Protein AF-A0A2D3W7K2-F1 (afdb_monomer_lite)

Sequence (110 aa):
MNPYAIISGSMRLGDDMLHMDEDDFLVGTPQSKFFDVMFHANRTIVEDALLNCVERHVAMESILEELASKYDIDLEQEIMNFKYEKQDEMHHRKMDFFISTVGDVLTKNE

Radius of gyration: 22.97 Å; cha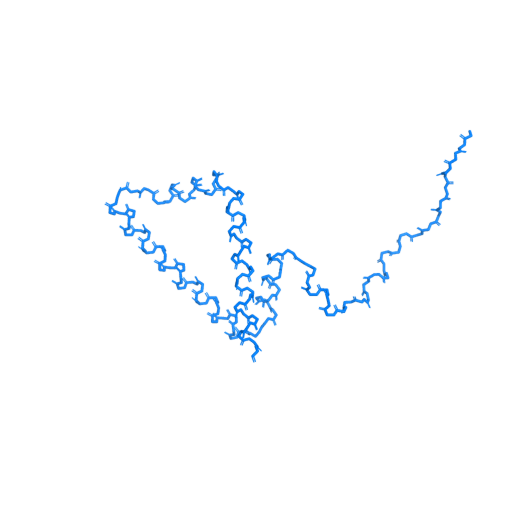ins: 1; bounding box: 68×48×36 Å

Secondary structure (DSSP, 8-state):
--S---------TTSSSS---TTGGG-S-HHHHHHHHHHHS-HHHHHHHHHHHHHHHHHHHHHHHHHHHHHT--HHHHHHHHHHHTHHHHHHHHHHHHHHHHHHHHHTT-

Foldseek 3Di:
DDDDDDDDDDPPPDDVPPDPDVVCLPPDQLVVNLVVCLVPPDVVLNVVLVVVVVVVVVVVVVVVVVVCVVVVHPVVVVVVCCCVVVVVVVVVVVSVVSNVSSVSSVVVVD

Structure (mmCIF, N/CA/C/O backbone):
data_AF-A0A2D3W7K2-F1
#
_entry.id   AF-A0A2D3W7K2-F1
#
loop_
_atom_site.group_PDB
_atom_site.id
_atom_site.type_symbol
_atom_site.label_atom_id
_atom_site.label_alt_id
_atom_site.label_comp_id
_atom_site.label_asym_id
_atom_site.label_entity_id
_atom_site.label_seq_id
_atom_site.pdbx_PDB_ins_code
_atom_site.Cartn_x
_atom_site.Cartn_y
_atom_site.Cartn_z
_atom_site.occupancy
_atom_site.B_iso_or_equiv
_atom_site.auth_seq_id
_atom_site.auth_comp_id
_atom_site.auth_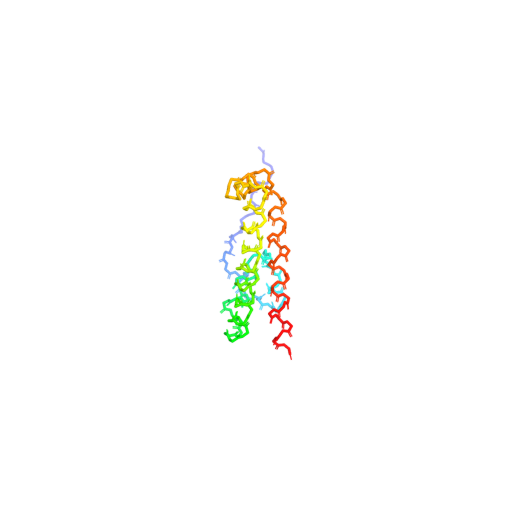asym_id
_atom_site.auth_atom_id
_atom_site.pdbx_PDB_model_num
ATOM 1 N N . MET A 1 1 ? 51.365 38.321 12.724 1.00 36.78 1 MET A N 1
ATOM 2 C CA . MET A 1 1 ? 52.046 37.087 12.283 1.00 36.78 1 MET A CA 1
ATOM 3 C C . MET A 1 1 ? 50.959 36.045 12.067 1.00 36.78 1 MET A C 1
ATOM 5 O O . MET A 1 1 ? 50.120 35.892 12.942 1.00 36.78 1 MET A O 1
ATOM 9 N N . ASN A 1 2 ? 50.918 35.462 10.874 1.00 39.62 2 ASN A N 1
ATOM 10 C CA . ASN A 1 2 ? 49.991 34.420 10.423 1.00 39.62 2 ASN A CA 1
ATOM 11 C C . ASN A 1 2 ? 50.732 33.073 10.476 1.00 39.62 2 ASN A C 1
ATOM 13 O O . ASN A 1 2 ? 51.958 33.076 10.340 1.00 39.62 2 ASN A O 1
ATOM 17 N N . PRO A 1 3 ? 50.028 31.943 10.554 1.00 37.75 3 PRO A N 1
ATOM 18 C CA . PRO A 1 3 ? 50.340 30.925 9.559 1.00 37.75 3 PRO A CA 1
ATOM 19 C C . PRO A 1 3 ? 49.067 30.326 8.944 1.00 37.75 3 PRO A C 1
ATOM 21 O O . PRO A 1 3 ? 48.188 29.866 9.662 1.00 37.75 3 PRO A O 1
ATOM 24 N N . TYR A 1 4 ? 49.035 30.285 7.608 1.00 44.34 4 TYR A N 1
ATOM 25 C CA . TYR A 1 4 ? 48.031 29.635 6.745 1.00 44.34 4 TYR A CA 1
ATOM 26 C C . TYR A 1 4 ? 46.868 30.484 6.214 1.00 44.34 4 TYR A C 1
ATOM 28 O O . TYR A 1 4 ? 45.762 30.002 5.993 1.00 44.34 4 TYR A O 1
ATOM 36 N N . ALA A 1 5 ? 47.180 31.720 5.818 1.00 45.12 5 ALA A N 1
ATOM 37 C CA . ALA A 1 5 ? 46.640 32.203 4.550 1.00 45.12 5 ALA A CA 1
ATOM 38 C C . ALA A 1 5 ? 47.429 31.552 3.398 1.00 45.12 5 ALA A C 1
ATOM 40 O O . ALA A 1 5 ? 48.649 31.422 3.492 1.00 45.12 5 ALA A O 1
ATOM 41 N N . ILE A 1 6 ? 46.713 31.278 2.305 1.00 44.38 6 ILE A N 1
ATOM 42 C CA . ILE A 1 6 ? 47.169 30.882 0.960 1.00 44.38 6 ILE A CA 1
ATOM 43 C C . ILE A 1 6 ? 47.343 29.372 0.728 1.00 44.38 6 ILE A C 1
ATOM 45 O O . ILE A 1 6 ? 48.442 28.839 0.802 1.00 44.38 6 ILE A O 1
ATOM 49 N N . ILE A 1 7 ? 46.261 28.735 0.264 1.00 45.00 7 ILE A N 1
ATOM 50 C CA . ILE A 1 7 ? 46.309 27.976 -0.993 1.00 45.00 7 ILE A CA 1
ATOM 51 C C . ILE A 1 7 ? 45.168 28.493 -1.874 1.00 45.00 7 ILE A C 1
ATOM 53 O O . ILE A 1 7 ? 43.993 28.196 -1.679 1.00 45.00 7 ILE A O 1
ATOM 57 N N . SER A 1 8 ? 45.549 29.345 -2.819 1.00 48.12 8 SER A N 1
ATOM 58 C CA . SER A 1 8 ? 44.803 29.632 -4.034 1.00 48.12 8 SER A CA 1
ATOM 59 C C . SER A 1 8 ? 44.615 28.343 -4.834 1.00 48.12 8 SER A C 1
ATOM 61 O O . SER A 1 8 ? 45.598 27.692 -5.185 1.00 48.12 8 SER A O 1
ATOM 63 N N . GLY A 1 9 ? 43.382 28.005 -5.180 1.00 36.12 9 GLY A N 1
ATOM 64 C CA . GLY A 1 9 ? 43.101 26.904 -6.090 1.00 36.12 9 GLY A CA 1
ATOM 65 C C . GLY A 1 9 ? 41.613 26.840 -6.355 1.00 36.12 9 GLY A C 1
ATOM 66 O O . GLY A 1 9 ? 40.851 26.402 -5.504 1.00 36.12 9 GLY A O 1
ATOM 67 N N . SER A 1 10 ? 41.205 27.368 -7.502 1.00 40.59 10 SER A N 1
ATOM 68 C CA . SER A 1 10 ? 39.837 27.409 -8.001 1.00 40.59 10 SER A CA 1
ATOM 69 C C . SER A 1 10 ? 39.091 26.100 -7.748 1.00 40.59 10 SER A C 1
ATOM 71 O O . SER A 1 10 ? 39.491 25.051 -8.246 1.00 40.59 10 SER A O 1
ATOM 73 N N . MET A 1 11 ? 37.979 26.183 -7.020 1.00 40.12 11 MET A N 1
ATOM 74 C CA . MET A 1 11 ? 36.973 25.128 -6.955 1.00 40.12 11 MET A CA 1
ATOM 75 C C . MET A 1 11 ? 36.406 24.963 -8.377 1.00 40.12 11 MET A C 1
ATOM 77 O O . MET A 1 11 ? 35.550 25.732 -8.815 1.00 40.12 11 MET A O 1
ATOM 81 N N . ARG A 1 12 ? 36.980 24.042 -9.159 1.00 42.94 12 ARG A N 1
ATOM 82 C CA . ARG A 1 12 ? 36.493 23.684 -10.493 1.00 42.94 12 ARG A CA 1
ATOM 83 C C . ARG A 1 12 ? 35.255 22.808 -10.323 1.00 42.94 12 ARG A C 1
ATOM 85 O O . ARG A 1 12 ? 35.357 21.597 -10.198 1.00 42.94 12 ARG A O 1
ATOM 92 N N . LEU A 1 13 ? 34.089 23.445 -10.344 1.00 46.72 13 LEU A N 1
ATOM 93 C CA . LEU A 1 13 ? 32.764 22.823 -10.471 1.00 46.72 13 LEU A CA 1
ATOM 94 C C . LEU A 1 13 ? 32.557 22.174 -11.860 1.00 46.72 13 LEU A C 1
ATOM 96 O O . LEU A 1 13 ? 31.548 22.428 -12.507 1.00 46.72 13 LEU A O 1
ATOM 100 N N . GLY A 1 14 ? 33.518 21.403 -12.378 1.00 38.19 14 GLY A N 1
ATOM 101 C CA . GLY A 1 14 ? 33.456 20.979 -13.782 1.00 38.19 14 GLY A CA 1
ATOM 102 C C . GLY A 1 14 ? 34.159 19.692 -14.197 1.00 38.19 14 GLY A C 1
ATOM 103 O O . GLY A 1 14 ? 33.920 19.284 -15.324 1.00 38.19 14 GLY A O 1
ATOM 104 N N . ASP A 1 15 ? 34.963 19.042 -13.347 1.00 40.12 15 ASP A N 1
ATOM 105 C CA . ASP A 1 15 ? 35.745 17.862 -13.774 1.00 40.12 15 ASP A CA 1
ATOM 106 C C . ASP A 1 15 ? 35.334 16.532 -13.096 1.00 40.12 15 ASP A C 1
ATOM 108 O O . ASP A 1 15 ? 35.817 15.486 -13.509 1.00 40.12 15 ASP A O 1
ATOM 112 N N . ASP A 1 16 ? 34.375 16.529 -12.157 1.00 40.62 16 ASP A N 1
ATOM 113 C CA . ASP A 1 16 ? 33.852 15.291 -11.529 1.00 40.62 16 ASP A CA 1
ATOM 114 C C . ASP A 1 16 ? 32.554 14.770 -12.195 1.00 40.62 16 ASP A C 1
ATOM 116 O O . ASP A 1 16 ? 31.862 13.915 -11.654 1.00 40.62 16 ASP A O 1
ATOM 120 N N . MET A 1 17 ? 32.199 15.278 -13.383 1.00 46.41 17 MET A N 1
ATOM 121 C CA . MET A 1 17 ? 30.987 14.893 -14.134 1.00 46.41 17 MET A CA 1
ATOM 122 C C . MET A 1 17 ? 31.296 13.954 -15.317 1.00 46.41 17 MET A C 1
ATOM 124 O O . MET A 1 17 ? 30.609 14.014 -16.333 1.00 46.41 17 MET A O 1
ATOM 128 N N . LEU A 1 18 ? 32.370 13.154 -15.261 1.00 43.47 18 LEU A N 1
ATOM 129 C CA . LEU A 1 18 ? 32.824 12.370 -16.427 1.00 43.47 18 LEU A CA 1
ATOM 130 C C . LEU A 1 18 ? 33.271 10.926 -16.150 1.00 43.47 18 LEU A C 1
ATOM 132 O O . LEU A 1 18 ? 33.888 10.325 -17.024 1.00 43.47 18 LEU A O 1
ATOM 136 N N . HIS A 1 19 ? 32.893 10.331 -15.017 1.00 41.75 19 HIS A N 1
ATOM 137 C CA . HIS A 1 19 ? 33.049 8.888 -14.791 1.00 41.75 19 HIS A CA 1
ATOM 138 C C . HIS A 1 19 ? 31.835 8.311 -14.049 1.00 41.75 19 HIS A C 1
ATOM 140 O O . HI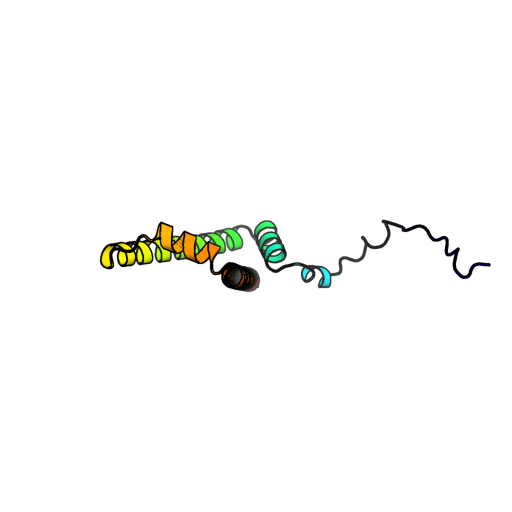S A 1 19 ? 31.952 7.844 -12.923 1.00 41.75 19 HIS A O 1
ATOM 146 N N . MET A 1 20 ? 30.656 8.360 -14.681 1.00 39.09 20 MET A N 1
ATOM 147 C CA . MET A 1 20 ? 29.550 7.469 -14.308 1.00 39.09 20 MET A CA 1
ATOM 148 C C . MET A 1 20 ? 29.862 6.077 -14.866 1.00 39.09 20 MET A C 1
ATOM 150 O O . MET A 1 20 ? 29.346 5.687 -15.914 1.00 39.09 20 MET A O 1
ATOM 154 N N . ASP A 1 21 ? 30.778 5.372 -14.206 1.00 39.03 21 ASP A N 1
ATOM 155 C CA . ASP A 1 21 ? 30.916 3.929 -14.382 1.00 39.03 21 ASP A CA 1
ATOM 156 C C . ASP A 1 21 ? 29.703 3.244 -13.730 1.00 39.03 21 ASP A C 1
ATOM 158 O O . ASP A 1 21 ? 29.062 3.803 -12.840 1.00 39.03 21 ASP A O 1
ATOM 162 N N . GLU A 1 22 ? 29.369 2.035 -14.179 1.00 45.47 22 GLU A N 1
ATOM 163 C CA . GLU A 1 22 ? 28.200 1.233 -13.768 1.00 45.47 22 GLU A CA 1
ATOM 164 C C . GLU A 1 22 ? 28.057 1.025 -12.237 1.00 45.47 22 GLU A C 1
ATOM 166 O O . GLU A 1 22 ? 26.997 0.617 -11.763 1.00 45.47 22 GLU A O 1
ATOM 171 N N . ASP A 1 23 ? 29.074 1.388 -11.450 1.00 42.25 23 ASP A N 1
ATOM 172 C CA . ASP A 1 23 ? 29.063 1.441 -9.984 1.00 42.25 23 ASP A CA 1
ATOM 173 C C . ASP A 1 23 ? 28.274 2.637 -9.395 1.00 42.25 23 ASP A C 1
ATOM 175 O O . ASP A 1 23 ? 27.843 2.587 -8.238 1.00 42.25 23 ASP A O 1
ATOM 179 N N . ASP A 1 24 ? 28.008 3.690 -10.176 1.00 45.25 24 ASP A N 1
ATOM 180 C CA . ASP A 1 24 ? 27.290 4.896 -9.724 1.00 45.25 24 ASP A CA 1
ATOM 181 C C . ASP A 1 24 ? 25.760 4.698 -9.681 1.00 45.25 24 ASP A C 1
ATOM 183 O O . ASP A 1 24 ? 25.043 5.406 -8.972 1.00 45.25 24 ASP A O 1
ATOM 187 N N . PHE A 1 25 ? 25.243 3.644 -10.332 1.00 45.19 25 PHE A N 1
ATOM 188 C CA . PHE A 1 25 ? 23.845 3.207 -10.181 1.00 45.19 25 PHE A CA 1
ATOM 189 C C . PHE A 1 25 ? 23.509 2.839 -8.721 1.00 45.19 25 PHE A C 1
ATOM 191 O O . PHE A 1 25 ? 22.347 2.839 -8.301 1.00 45.19 25 PHE A O 1
ATOM 198 N N . LEU A 1 26 ? 24.528 2.547 -7.901 1.00 49.69 26 LEU A N 1
ATOM 199 C CA . LEU A 1 26 ? 24.348 2.215 -6.495 1.00 49.69 26 LEU A CA 1
ATOM 200 C C . LEU A 1 26 ? 24.439 3.413 -5.533 1.00 49.69 26 LEU A C 1
ATOM 202 O O . LEU A 1 26 ? 24.135 3.226 -4.347 1.00 49.69 26 LEU A O 1
ATOM 206 N N . VAL A 1 27 ? 24.737 4.628 -6.002 1.00 53.03 27 VAL A N 1
ATOM 207 C CA . VAL A 1 27 ? 24.853 5.838 -5.168 1.00 53.03 27 VAL A CA 1
ATOM 208 C C . VAL A 1 27 ? 23.507 6.571 -5.101 1.00 53.03 27 VAL A C 1
ATOM 210 O O . VAL A 1 27 ? 23.235 7.522 -5.821 1.00 53.03 27 VAL A O 1
ATOM 213 N N . GLY A 1 28 ? 22.616 6.125 -4.213 1.00 65.19 28 GLY A N 1
ATOM 214 C CA . GLY A 1 28 ? 21.310 6.765 -4.017 1.00 65.19 28 GLY A CA 1
ATOM 215 C C . GLY A 1 28 ? 20.534 6.190 -2.836 1.00 65.19 28 GLY A C 1
ATOM 216 O O . GLY A 1 28 ? 20.756 5.044 -2.436 1.00 65.19 28 GLY A O 1
ATOM 217 N N . THR A 1 29 ? 19.615 6.974 -2.260 1.00 84.50 29 THR A N 1
ATOM 218 C CA . THR A 1 29 ? 18.693 6.458 -1.231 1.00 84.50 29 THR A CA 1
ATOM 219 C C . THR A 1 29 ? 17.786 5.379 -1.840 1.00 84.50 29 THR A C 1
ATOM 221 O O . THR A 1 29 ? 17.515 5.436 -3.043 1.00 84.50 29 THR A O 1
ATOM 224 N N . PRO A 1 30 ? 17.261 4.420 -1.050 1.00 87.31 30 PRO A N 1
ATOM 225 C CA . PRO A 1 30 ? 16.320 3.417 -1.559 1.00 87.31 30 PRO A CA 1
ATOM 226 C C . PRO A 1 30 ? 15.148 4.023 -2.333 1.00 87.31 30 PRO A C 1
ATOM 228 O O . PRO A 1 30 ? 14.725 3.489 -3.351 1.00 87.31 30 PRO A O 1
ATOM 231 N N . GLN A 1 31 ? 14.675 5.187 -1.885 1.00 89.25 31 GLN A N 1
ATOM 232 C CA . GLN A 1 31 ? 13.636 5.946 -2.567 1.00 89.25 31 GLN A CA 1
ATOM 233 C C . GLN A 1 31 ? 14.077 6.460 -3.944 1.00 89.25 31 GLN A C 1
ATOM 235 O O . GLN A 1 31 ? 13.298 6.363 -4.887 1.00 89.25 31 GLN A O 1
ATOM 240 N N . SER A 1 32 ? 15.292 7.010 -4.072 1.00 89.00 32 SER A N 1
ATOM 241 C CA . SER A 1 32 ? 15.809 7.467 -5.371 1.00 89.00 32 SER A CA 1
ATOM 242 C C . SER A 1 32 ? 15.876 6.302 -6.347 1.00 89.00 32 SER A C 1
ATOM 244 O O . SER A 1 32 ? 15.243 6.353 -7.393 1.00 89.00 32 SER A O 1
ATOM 246 N N . LYS A 1 33 ? 16.514 5.200 -5.932 1.00 86.75 33 LYS A N 1
ATOM 247 C CA . LYS A 1 33 ? 16.655 3.994 -6.758 1.00 86.75 33 LYS A CA 1
ATOM 248 C C . LYS A 1 33 ? 15.316 3.411 -7.174 1.00 86.75 33 LYS A C 1
ATOM 250 O O . LYS A 1 33 ? 15.169 2.970 -8.307 1.00 86.75 33 LYS A O 1
ATOM 255 N N . PHE A 1 34 ? 14.339 3.422 -6.268 1.00 91.00 34 PHE A N 1
ATOM 256 C CA . PHE A 1 34 ? 12.976 3.040 -6.597 1.00 91.00 34 PHE A CA 1
ATOM 257 C C . PHE A 1 34 ? 12.453 3.862 -7.770 1.00 91.00 34 PHE A C 1
ATOM 259 O O . PHE A 1 34 ? 12.108 3.286 -8.795 1.00 91.00 34 PHE A O 1
ATOM 266 N N . PHE A 1 35 ? 12.456 5.191 -7.672 1.00 90.69 35 PHE A N 1
ATOM 267 C CA . PHE A 1 35 ? 11.963 6.035 -8.760 1.00 90.69 35 PHE A CA 1
ATOM 268 C C . PHE A 1 35 ? 12.787 5.898 -10.042 1.00 90.69 35 PHE A C 1
ATOM 270 O O . PHE A 1 35 ? 12.202 5.846 -11.122 1.00 90.69 35 PHE A O 1
ATOM 277 N N . ASP A 1 36 ? 14.106 5.760 -9.935 1.00 90.06 36 ASP A N 1
ATOM 278 C CA . ASP A 1 36 ? 14.977 5.538 -11.087 1.00 90.06 36 ASP A CA 1
ATOM 279 C C . ASP A 1 36 ? 14.581 4.259 -11.834 1.00 90.06 36 ASP A C 1
ATOM 281 O O . ASP A 1 36 ? 14.403 4.286 -13.051 1.00 90.06 36 ASP A O 1
ATOM 285 N N . VAL A 1 37 ? 14.341 3.158 -11.120 1.00 88.44 37 VAL A N 1
ATOM 286 C CA . VAL A 1 37 ? 13.856 1.906 -11.715 1.00 88.44 37 VAL A CA 1
ATOM 287 C C . VAL A 1 37 ? 12.460 2.080 -12.311 1.00 88.44 37 VAL A C 1
ATOM 289 O O . VAL A 1 37 ? 12.233 1.669 -13.446 1.00 88.44 37 VAL A O 1
ATOM 292 N N . MET A 1 38 ? 11.538 2.741 -11.607 1.00 88.38 38 MET A N 1
ATOM 293 C CA . MET A 1 38 ? 10.176 2.959 -12.109 1.00 88.38 38 MET A CA 1
ATOM 294 C C . MET A 1 38 ? 10.135 3.780 -13.403 1.00 88.38 38 MET A C 1
ATOM 296 O O . MET A 1 38 ? 9.247 3.571 -14.228 1.00 88.38 38 MET A O 1
ATOM 300 N N . PHE A 1 39 ? 11.067 4.716 -13.589 1.00 89.62 39 PHE A N 1
ATOM 301 C CA . PHE A 1 39 ? 11.093 5.580 -14.768 1.00 89.62 39 PHE A CA 1
ATOM 302 C C . PHE A 1 39 ? 11.902 5.018 -15.936 1.00 89.62 39 PHE A C 1
ATOM 304 O O . PHE A 1 39 ? 11.603 5.362 -17.080 1.00 89.62 39 PHE A O 1
ATOM 311 N N . HIS A 1 40 ? 12.898 4.169 -15.674 1.00 88.44 40 HIS A N 1
ATOM 312 C CA . HIS A 1 40 ? 13.839 3.720 -16.704 1.00 88.44 40 HIS A CA 1
ATOM 313 C C . HIS A 1 40 ? 13.741 2.227 -17.050 1.00 88.44 40 HIS A C 1
ATOM 315 O O . HIS A 1 40 ? 14.245 1.826 -18.100 1.00 88.44 40 HIS A O 1
ATOM 321 N N . ALA A 1 41 ? 13.102 1.393 -16.222 1.00 87.81 41 ALA A N 1
ATOM 322 C CA . ALA A 1 41 ? 12.888 -0.017 -16.546 1.00 87.81 41 ALA A CA 1
ATOM 323 C C . ALA A 1 41 ? 11.851 -0.206 -17.669 1.00 87.81 41 ALA A C 1
ATOM 325 O O . ALA A 1 41 ? 11.158 0.722 -18.096 1.00 87.81 41 ALA A O 1
ATOM 326 N N . ASN A 1 42 ? 11.732 -1.441 -18.166 1.00 89.94 42 ASN A N 1
ATOM 327 C CA . ASN A 1 42 ? 10.744 -1.772 -19.186 1.00 89.94 42 ASN A CA 1
ATOM 328 C C . ASN A 1 42 ? 9.323 -1.454 -18.690 1.00 89.94 42 ASN A C 1
ATOM 330 O O . ASN A 1 42 ? 8.892 -1.941 -17.645 1.00 89.94 42 ASN A O 1
ATOM 334 N N . ARG A 1 43 ? 8.580 -0.682 -19.487 1.00 91.44 43 ARG A N 1
ATOM 335 C CA . ARG A 1 43 ? 7.232 -0.217 -19.152 1.00 91.44 43 ARG A CA 1
ATOM 336 C C . ARG A 1 43 ? 6.279 -1.343 -18.744 1.00 91.44 43 ARG A C 1
ATOM 338 O O . ARG A 1 43 ? 5.548 -1.160 -17.784 1.00 91.44 43 ARG A O 1
ATOM 345 N N . THR A 1 44 ? 6.284 -2.482 -19.434 1.00 91.38 44 THR A N 1
ATOM 346 C CA . THR A 1 44 ? 5.394 -3.608 -19.108 1.00 91.38 44 THR A CA 1
ATOM 347 C C . THR A 1 44 ? 5.741 -4.212 -17.749 1.00 91.38 44 THR A C 1
ATOM 349 O O . THR A 1 44 ? 4.847 -4.484 -16.958 1.00 91.38 44 THR A O 1
ATOM 352 N N . ILE A 1 45 ? 7.033 -4.341 -17.429 1.00 89.38 45 ILE A N 1
ATOM 353 C CA . ILE A 1 45 ? 7.479 -4.837 -16.117 1.00 89.38 45 ILE A CA 1
ATOM 354 C C . ILE A 1 45 ? 7.045 -3.873 -15.006 1.00 89.38 45 ILE A C 1
ATOM 356 O O . ILE A 1 45 ? 6.559 -4.301 -13.958 1.00 89.38 45 ILE A O 1
ATOM 360 N N . VAL A 1 46 ? 7.200 -2.569 -15.246 1.00 88.94 46 VAL A N 1
ATOM 361 C CA . VAL A 1 46 ? 6.789 -1.511 -14.316 1.00 88.94 46 VAL A CA 1
ATOM 362 C C . VAL A 1 46 ? 5.272 -1.511 -14.114 1.00 88.94 46 VAL A C 1
ATOM 364 O O . VAL A 1 46 ? 4.812 -1.442 -12.975 1.00 88.94 46 VAL A O 1
ATOM 367 N N . GLU A 1 47 ? 4.494 -1.610 -15.193 1.00 92.38 47 GLU A N 1
ATOM 368 C CA . GLU A 1 47 ? 3.030 -1.687 -15.144 1.00 92.38 47 GLU A CA 1
ATOM 369 C C . GLU A 1 47 ? 2.571 -2.905 -14.330 1.00 92.38 47 GLU A C 1
ATOM 371 O O . GLU A 1 47 ? 1.778 -2.743 -13.404 1.00 92.38 47 GLU A O 1
ATOM 376 N N . ASP A 1 48 ? 3.131 -4.089 -14.580 1.00 91.12 48 ASP A N 1
ATOM 377 C CA . ASP A 1 48 ? 2.804 -5.308 -13.830 1.00 91.12 48 ASP A CA 1
ATOM 378 C C . ASP A 1 48 ? 3.159 -5.194 -12.339 1.00 91.12 48 ASP A C 1
ATOM 380 O O . ASP A 1 48 ? 2.401 -5.632 -11.469 1.00 91.12 48 ASP A O 1
ATOM 384 N N . ALA A 1 49 ? 4.315 -4.606 -12.018 1.00 87.62 49 ALA A N 1
ATOM 385 C CA . ALA A 1 49 ? 4.727 -4.387 -10.634 1.00 87.62 49 ALA A CA 1
ATOM 386 C C . ALA A 1 49 ? 3.784 -3.412 -9.912 1.00 87.62 49 ALA A C 1
ATOM 388 O O . ALA A 1 49 ? 3.350 -3.693 -8.793 1.00 87.62 49 ALA A O 1
ATOM 389 N N . LEU A 1 50 ? 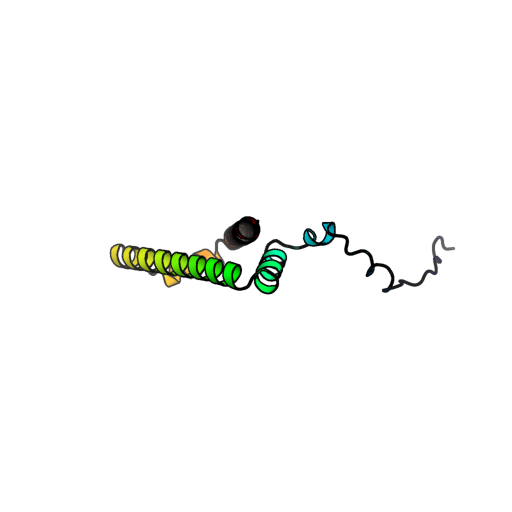3.410 -2.305 -10.562 1.00 90.56 50 LEU A N 1
ATOM 390 C CA . LEU A 1 50 ? 2.461 -1.335 -10.011 1.00 90.56 50 LEU A CA 1
ATOM 391 C C . LEU A 1 50 ? 1.071 -1.931 -9.822 1.00 90.56 50 LEU A C 1
ATOM 393 O O . LEU A 1 50 ? 0.467 -1.705 -8.774 1.00 90.56 50 LEU A O 1
ATOM 397 N N . LEU A 1 51 ? 0.574 -2.698 -10.793 1.00 93.69 51 LEU A N 1
ATOM 398 C CA . LEU A 1 51 ? -0.722 -3.366 -10.687 1.00 93.69 51 LEU A CA 1
ATOM 399 C C . LEU A 1 51 ? -0.750 -4.306 -9.480 1.00 93.69 51 LEU A C 1
ATOM 401 O O . LEU A 1 51 ? -1.671 -4.218 -8.673 1.00 93.69 51 LEU A O 1
ATOM 405 N N . ASN A 1 52 ? 0.298 -5.104 -9.273 1.00 90.69 52 ASN A N 1
ATOM 406 C CA . ASN A 1 52 ? 0.411 -5.958 -8.088 1.00 90.69 52 ASN A CA 1
ATOM 407 C C . ASN A 1 52 ? 0.457 -5.144 -6.777 1.00 90.69 52 ASN A C 1
ATOM 409 O O . ASN A 1 52 ? -0.183 -5.506 -5.789 1.00 90.69 52 ASN A O 1
ATOM 413 N N . CYS A 1 53 ? 1.174 -4.013 -6.743 1.00 90.25 53 CYS A N 1
ATOM 414 C CA . CYS A 1 53 ? 1.167 -3.123 -5.577 1.00 90.25 53 CYS A CA 1
ATOM 415 C C . CYS A 1 53 ? -0.235 -2.569 -5.280 1.00 90.25 53 CYS A C 1
ATOM 417 O O . CYS A 1 53 ? -0.643 -2.546 -4.117 1.00 90.25 53 CYS A O 1
ATOM 419 N N . VAL A 1 54 ? -0.970 -2.149 -6.312 1.00 94.81 54 VAL A N 1
ATOM 420 C CA . VAL A 1 54 ? -2.340 -1.633 -6.184 1.00 94.81 54 VAL A CA 1
ATOM 421 C C . VAL A 1 54 ? -3.294 -2.734 -5.727 1.00 94.81 54 VAL A C 1
ATOM 423 O O . VAL A 1 54 ? -4.041 -2.517 -4.778 1.00 94.81 54 VAL A O 1
ATOM 426 N N . GLU A 1 55 ? -3.239 -3.927 -6.321 1.00 96.75 55 GLU A N 1
ATOM 427 C CA . GLU A 1 55 ? -4.069 -5.068 -5.913 1.00 96.75 55 GLU A CA 1
ATOM 428 C C . GLU A 1 55 ? -3.845 -5.434 -4.444 1.00 96.75 55 GLU A C 1
ATOM 430 O O . GLU A 1 55 ? -4.802 -5.601 -3.685 1.00 96.75 55 GLU A O 1
ATOM 435 N N . ARG A 1 56 ? -2.581 -5.491 -4.005 1.00 95.38 56 ARG A N 1
ATOM 436 C CA . ARG A 1 56 ? -2.247 -5.729 -2.596 1.00 95.38 56 ARG A CA 1
ATOM 437 C C . ARG A 1 56 ? -2.774 -4.625 -1.687 1.00 95.38 56 ARG A C 1
ATOM 439 O O . ARG A 1 56 ? -3.259 -4.935 -0.603 1.00 95.38 56 ARG A O 1
ATOM 446 N N . HIS A 1 57 ? -2.668 -3.362 -2.096 1.00 95.25 57 HIS A N 1
ATOM 447 C CA . HIS A 1 57 ? -3.178 -2.233 -1.320 1.00 95.25 57 HIS A CA 1
ATOM 448 C C . HIS A 1 57 ? -4.695 -2.322 -1.135 1.00 95.25 57 HIS A C 1
ATOM 450 O O . HIS A 1 57 ? -5.152 -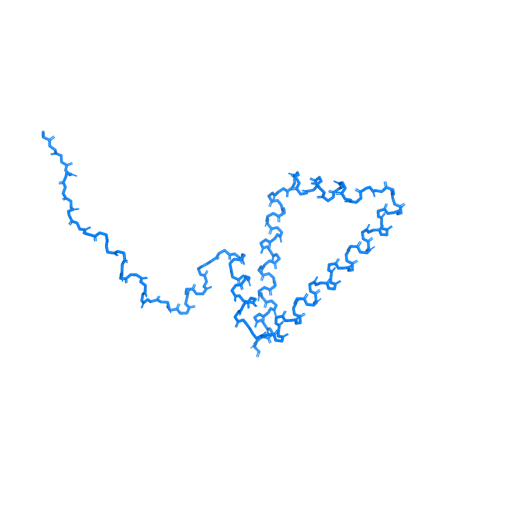2.328 0.005 1.00 95.25 57 HIS A O 1
ATOM 456 N N . VAL A 1 58 ? -5.443 -2.502 -2.228 1.00 97.56 58 VAL A N 1
ATOM 457 C CA . VAL A 1 58 ? -6.908 -2.632 -2.203 1.00 97.56 58 VAL A CA 1
ATOM 458 C C . VAL A 1 58 ? -7.339 -3.827 -1.351 1.00 97.56 58 VAL A C 1
ATOM 460 O O . VAL A 1 58 ? -8.245 -3.703 -0.533 1.00 97.56 58 VAL A O 1
ATOM 463 N N . ALA A 1 59 ? -6.665 -4.975 -1.482 1.00 97.94 59 ALA A N 1
ATOM 464 C CA . ALA A 1 59 ? -6.971 -6.153 -0.675 1.00 97.94 59 ALA A CA 1
ATOM 465 C C . ALA A 1 59 ? -6.738 -5.911 0.826 1.00 97.94 59 ALA A C 1
ATOM 467 O O . ALA A 1 59 ? -7.568 -6.300 1.646 1.00 97.94 59 ALA A O 1
ATOM 468 N N . MET A 1 60 ? -5.627 -5.264 1.199 1.00 97.44 60 MET A N 1
ATOM 469 C CA . MET A 1 60 ? -5.351 -4.923 2.599 1.00 97.44 60 MET A CA 1
ATOM 470 C C . MET A 1 60 ? -6.375 -3.932 3.149 1.00 97.44 60 MET A C 1
ATOM 472 O O . MET A 1 60 ? -6.852 -4.131 4.261 1.00 97.44 60 MET A O 1
ATOM 476 N N . GLU A 1 61 ? -6.718 -2.899 2.382 1.00 96.88 61 GLU A N 1
ATOM 477 C CA . GLU A 1 61 ? -7.716 -1.902 2.773 1.00 96.88 61 GLU A CA 1
ATOM 478 C C . GLU A 1 61 ? -9.083 -2.554 2.993 1.00 96.88 61 GLU A C 1
ATOM 480 O O . GLU A 1 61 ? -9.635 -2.428 4.079 1.00 96.88 61 GLU A O 1
ATOM 485 N N . SER A 1 62 ? -9.556 -3.379 2.052 1.00 97.62 62 SER A N 1
ATOM 486 C CA . SER A 1 62 ? -10.835 -4.098 2.189 1.00 97.62 62 SER A CA 1
ATOM 487 C C . SER A 1 62 ? -10.870 -5.002 3.430 1.00 97.62 62 SER A C 1
ATOM 489 O O . SER A 1 62 ? -11.843 -5.005 4.179 1.00 97.62 62 SER A O 1
ATOM 491 N N . ILE A 1 63 ? -9.790 -5.749 3.695 1.00 98.12 63 ILE A N 1
ATOM 492 C CA . ILE A 1 63 ? -9.692 -6.602 4.893 1.00 98.12 63 ILE A CA 1
ATOM 493 C C . ILE A 1 63 ? -9.704 -5.751 6.170 1.00 98.12 63 ILE A C 1
ATOM 495 O O . ILE A 1 63 ? -10.340 -6.122 7.159 1.00 98.12 63 ILE A O 1
ATOM 499 N N . LEU A 1 64 ? -8.986 -4.626 6.180 1.00 97.31 64 LEU A N 1
ATOM 500 C CA . LEU A 1 64 ? -8.931 -3.733 7.334 1.00 97.31 64 LEU A CA 1
ATOM 501 C C . LEU A 1 64 ? -10.275 -3.051 7.587 1.00 97.31 64 LEU A C 1
ATOM 503 O O . LEU A 1 64 ? -10.660 -2.950 8.746 1.00 97.31 64 LEU A O 1
ATOM 507 N N . GLU A 1 65 ? -11.004 -2.646 6.551 1.00 96.94 65 GLU A N 1
ATOM 508 C CA . GLU A 1 65 ? -12.355 -2.086 6.665 1.00 96.94 65 GLU A CA 1
ATOM 509 C C . GLU A 1 65 ? -13.342 -3.101 7.254 1.00 96.94 65 GLU A C 1
ATOM 511 O O . GLU A 1 65 ? -14.094 -2.775 8.176 1.00 96.94 65 GLU A O 1
ATOM 516 N N . GLU A 1 66 ? -13.307 -4.354 6.789 1.00 97.75 66 GLU A N 1
ATOM 517 C CA . GLU A 1 66 ? -14.129 -5.433 7.349 1.00 97.75 66 GLU A CA 1
ATOM 518 C C . GLU A 1 66 ? -13.827 -5.661 8.837 1.00 97.75 66 GLU A C 1
ATOM 520 O O . GLU A 1 66 ? -14.739 -5.794 9.660 1.00 97.75 66 GLU A O 1
ATOM 525 N N . LEU A 1 67 ? -12.542 -5.692 9.204 1.00 97.44 67 LEU A N 1
ATOM 526 C CA . LEU A 1 67 ? -12.118 -5.841 10.595 1.00 97.44 67 LEU A CA 1
ATOM 527 C C . LEU A 1 67 ? -12.504 -4.621 11.432 1.00 97.44 67 LEU A C 1
ATOM 529 O O . LEU A 1 67 ? -13.008 -4.783 12.542 1.00 97.44 67 LEU A O 1
ATOM 533 N N . ALA A 1 68 ? -12.313 -3.416 10.908 1.00 97.25 68 ALA A N 1
ATOM 534 C CA . ALA A 1 68 ? -12.645 -2.181 11.594 1.00 97.25 68 ALA A CA 1
ATOM 535 C C . ALA A 1 68 ? -14.144 -2.104 11.887 1.00 97.25 68 ALA A C 1
ATOM 537 O O . ALA A 1 68 ? -14.531 -1.878 13.032 1.00 97.25 68 ALA A O 1
ATOM 538 N N . SER A 1 69 ? -14.987 -2.424 10.902 1.00 95.88 69 SER A N 1
ATOM 539 C CA . SER A 1 69 ? -16.436 -2.516 11.091 1.00 95.88 69 SER A CA 1
ATOM 540 C C . SER A 1 69 ? -16.817 -3.578 12.127 1.00 95.88 69 SER A C 1
ATOM 542 O O . SER A 1 69 ? -17.665 -3.338 12.985 1.00 95.88 69 SER A O 1
ATOM 544 N N . LYS A 1 70 ? -16.163 -4.746 12.100 1.00 97.38 70 LYS A N 1
ATOM 545 C CA . LYS A 1 70 ? -16.428 -5.843 13.043 1.00 97.38 70 LYS A CA 1
ATOM 546 C C . LYS A 1 70 ? -16.086 -5.494 14.495 1.00 97.38 70 LYS A C 1
ATOM 548 O O . LYS A 1 70 ? -16.737 -6.012 15.403 1.00 97.38 70 LYS A O 1
ATOM 553 N N . TYR A 1 71 ? -15.055 -4.684 14.712 1.00 97.25 71 TYR A N 1
ATOM 554 C CA . TYR A 1 71 ? -14.541 -4.342 16.041 1.00 97.25 71 TYR A CA 1
ATOM 555 C C . TYR A 1 71 ? -14.850 -2.901 16.474 1.00 97.25 71 TYR A C 1
ATOM 557 O O . TYR A 1 71 ? -14.369 -2.494 17.527 1.00 97.25 71 TYR A O 1
ATOM 565 N N . ASP A 1 72 ? -15.664 -2.169 15.705 1.00 96.06 72 ASP A N 1
ATOM 566 C CA . ASP A 1 72 ? -16.019 -0.760 15.946 1.00 96.06 72 ASP A CA 1
ATOM 567 C C . ASP A 1 72 ? -14.781 0.149 16.082 1.00 96.06 72 ASP A C 1
ATOM 569 O O . ASP A 1 72 ? -14.657 0.962 16.996 1.00 96.06 72 ASP A O 1
ATOM 573 N N . ILE A 1 73 ? -13.812 -0.050 15.183 1.00 96.75 73 ILE A N 1
ATOM 574 C CA . ILE A 1 73 ? -12.564 0.719 15.122 1.00 96.75 73 ILE A CA 1
ATOM 575 C C . ILE A 1 73 ? -12.727 1.849 14.105 1.00 96.75 73 ILE A C 1
ATOM 577 O O . ILE A 1 73 ? -13.113 1.611 12.960 1.00 96.75 73 ILE A O 1
ATOM 581 N N . ASP A 1 74 ? -12.350 3.068 14.491 1.00 96.31 74 ASP A N 1
ATOM 582 C CA . ASP A 1 74 ? -12.157 4.170 13.548 1.00 96.31 74 ASP A CA 1
ATOM 583 C C . ASP A 1 74 ? -10.813 3.991 12.823 1.00 96.31 74 ASP A C 1
ATOM 585 O O . ASP A 1 74 ? -9.750 4.384 13.312 1.00 96.31 74 ASP A O 1
ATOM 589 N N . LEU A 1 75 ? -10.863 3.320 11.669 1.00 95.75 75 LEU A N 1
ATOM 590 C CA . LEU A 1 75 ? -9.673 2.961 10.900 1.00 95.75 75 LEU A CA 1
ATOM 591 C C . LEU A 1 75 ? -8.866 4.190 10.459 1.00 95.75 75 LEU A C 1
ATOM 593 O O . LEU A 1 75 ? -7.637 4.157 10.508 1.00 95.75 75 LEU A O 1
ATOM 597 N N . GLU A 1 76 ? -9.531 5.276 10.063 1.00 94.75 76 GLU A N 1
ATOM 598 C CA . GLU A 1 76 ? -8.854 6.486 9.584 1.00 94.75 76 GLU A CA 1
ATOM 599 C C . GLU A 1 76 ? -8.118 7.185 10.731 1.00 94.75 76 GLU A C 1
ATOM 601 O O . GLU A 1 76 ? -6.959 7.596 10.588 1.00 94.75 76 GLU A O 1
ATOM 606 N N . GLN A 1 77 ? -8.751 7.252 11.905 1.00 96.25 77 GLN A N 1
ATOM 607 C CA . GLN A 1 77 ? -8.110 7.776 13.106 1.00 96.25 77 GLN A CA 1
ATOM 608 C C . GLN A 1 77 ? -6.893 6.930 13.511 1.00 96.25 77 GLN A C 1
ATOM 610 O O . GLN A 1 77 ? -5.843 7.493 13.835 1.00 96.25 77 GLN A O 1
ATOM 615 N N . GLU A 1 78 ? -6.985 5.600 13.449 1.00 95.88 78 GLU A N 1
ATOM 616 C CA . GLU A 1 78 ? -5.861 4.702 13.751 1.00 95.88 78 GLU A CA 1
ATOM 617 C C . GLU A 1 78 ? -4.706 4.839 12.749 1.00 95.88 78 GLU A C 1
ATOM 619 O O . GLU A 1 78 ? -3.539 4.911 13.147 1.00 95.88 78 GLU A O 1
ATOM 624 N N . ILE A 1 79 ? -4.998 4.959 11.451 1.00 94.75 79 ILE A N 1
ATOM 625 C CA . ILE A 1 79 ? -3.979 5.222 10.423 1.00 94.75 79 ILE A CA 1
ATOM 626 C C . ILE A 1 79 ? -3.273 6.554 10.701 1.00 94.75 79 ILE A C 1
ATOM 628 O O . ILE A 1 79 ? -2.040 6.639 10.604 1.00 94.75 79 ILE A O 1
ATOM 632 N N . MET A 1 80 ? -4.023 7.599 11.061 1.00 94.69 80 MET A N 1
ATOM 633 C CA . MET A 1 80 ? -3.449 8.901 11.398 1.00 94.69 80 MET A CA 1
ATOM 634 C C . MET A 1 80 ? -2.552 8.819 12.640 1.00 94.69 80 MET A C 1
ATOM 636 O O . MET A 1 80 ? -1.419 9.313 12.599 1.00 94.69 80 MET A O 1
ATOM 640 N N . ASN A 1 81 ? -3.019 8.164 13.706 1.00 95.44 81 ASN A N 1
ATOM 641 C CA . ASN A 1 81 ? -2.255 7.964 14.938 1.00 95.44 81 ASN A CA 1
ATOM 642 C C . ASN A 1 81 ? -0.955 7.214 14.650 1.00 95.44 81 ASN A C 1
ATOM 644 O O . ASN A 1 81 ? 0.122 7.684 15.013 1.00 95.44 81 ASN A O 1
ATOM 648 N N . PHE A 1 82 ? -1.025 6.111 13.902 1.00 93.00 82 PHE A N 1
ATOM 649 C CA . PHE A 1 82 ? 0.155 5.340 13.527 1.00 93.00 82 PHE A CA 1
ATOM 650 C C . PHE A 1 82 ? 1.166 6.194 12.750 1.00 93.00 82 PHE A C 1
ATOM 652 O O . PHE A 1 82 ? 2.355 6.201 13.067 1.00 93.00 82 PHE A O 1
ATOM 659 N N . LYS A 1 83 ? 0.716 6.977 11.763 1.00 90.62 83 LYS A N 1
ATOM 660 C CA . LYS A 1 83 ? 1.597 7.872 10.990 1.00 90.62 83 LYS A CA 1
ATOM 661 C C . LYS A 1 83 ? 2.276 8.930 11.855 1.00 90.62 83 LYS A C 1
ATOM 663 O O . LYS A 1 83 ? 3.396 9.323 11.537 1.00 90.62 83 LYS A O 1
ATOM 668 N N . TYR A 1 84 ? 1.611 9.418 12.898 1.00 91.31 84 TYR A N 1
ATOM 669 C CA . TYR A 1 84 ? 2.155 10.444 13.782 1.00 91.31 84 TYR A CA 1
ATOM 670 C C . TYR A 1 84 ? 3.087 9.861 14.850 1.00 91.31 84 TYR A C 1
ATOM 672 O O . TYR A 1 84 ? 4.182 10.375 15.062 1.00 91.31 84 TYR A O 1
ATOM 680 N N . GLU A 1 85 ? 2.682 8.770 15.491 1.00 94.31 85 GLU A N 1
ATOM 681 C CA . GLU A 1 85 ? 3.389 8.175 16.628 1.00 94.31 85 GLU A CA 1
ATOM 682 C C . GLU A 1 85 ? 4.540 7.256 16.209 1.00 94.31 85 GLU A C 1
ATOM 684 O O . GLU A 1 85 ? 5.486 7.053 16.971 1.00 94.31 85 GLU A O 1
ATOM 689 N N . LYS A 1 86 ? 4.471 6.678 15.005 1.00 92.31 86 LYS A N 1
ATOM 690 C CA . LYS A 1 86 ? 5.413 5.666 14.507 1.00 92.31 86 LYS A CA 1
ATOM 691 C C . LYS A 1 86 ? 6.177 6.145 13.274 1.00 92.31 86 LYS A C 1
ATOM 693 O O . LYS A 1 86 ? 6.446 5.358 12.373 1.00 92.31 86 LYS A O 1
ATOM 698 N N . GLN A 1 87 ? 6.547 7.426 13.220 1.00 85.75 87 GLN A N 1
ATOM 699 C CA . GLN A 1 87 ? 7.224 8.023 12.057 1.00 85.75 87 GLN A CA 1
ATOM 700 C C . GLN A 1 87 ? 8.520 7.304 11.662 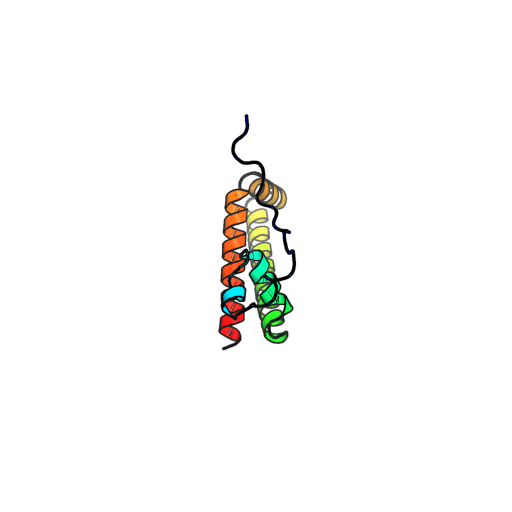1.00 85.75 87 GLN A C 1
ATOM 702 O O . GLN A 1 87 ? 8.705 7.010 10.482 1.00 85.75 87 GLN A O 1
ATOM 707 N N . ASP A 1 88 ? 9.382 6.971 12.626 1.00 85.56 88 ASP A N 1
ATOM 708 C CA . ASP A 1 88 ? 10.650 6.281 12.349 1.00 85.56 88 ASP A CA 1
ATOM 709 C C . ASP A 1 88 ? 10.419 4.858 11.829 1.00 85.56 88 ASP A C 1
ATOM 711 O O . ASP A 1 88 ? 11.033 4.416 10.859 1.00 85.56 88 ASP A O 1
ATOM 715 N N . GLU A 1 89 ? 9.478 4.139 12.439 1.00 90.12 89 GLU A N 1
ATOM 716 C CA . GLU A 1 89 ? 9.090 2.802 11.996 1.00 90.12 89 GLU A CA 1
ATOM 717 C C . GLU A 1 89 ? 8.467 2.840 10.594 1.00 90.12 89 GLU A C 1
ATOM 719 O O . GLU A 1 89 ? 8.813 2.029 9.737 1.00 90.12 89 GLU A O 1
ATOM 724 N N . MET A 1 90 ? 7.602 3.820 10.329 1.00 88.25 90 MET A N 1
ATOM 725 C CA . MET A 1 90 ? 7.027 4.063 9.010 1.00 88.25 90 MET A CA 1
ATOM 726 C C . MET A 1 90 ? 8.119 4.375 7.984 1.00 88.25 90 MET A C 1
ATOM 728 O O . MET A 1 90 ? 8.069 3.879 6.859 1.00 88.25 90 MET A O 1
ATOM 732 N N . HIS A 1 91 ? 9.120 5.173 8.356 1.00 85.94 91 HIS A N 1
ATOM 733 C CA . HIS A 1 91 ? 10.249 5.482 7.489 1.00 85.94 91 HIS A CA 1
ATOM 734 C C . HIS A 1 91 ? 11.032 4.217 7.118 1.00 85.94 91 HIS A C 1
ATOM 736 O O . HIS A 1 91 ? 11.245 3.974 5.930 1.00 85.94 91 HIS A O 1
ATOM 742 N N . HIS A 1 92 ? 11.389 3.379 8.094 1.00 88.31 92 HIS A N 1
ATOM 743 C CA . HIS A 1 92 ? 12.099 2.124 7.833 1.00 88.31 92 HIS A CA 1
ATOM 744 C C . HIS A 1 92 ? 11.278 1.165 6.969 1.00 88.31 92 HIS A C 1
ATOM 746 O O . HIS A 1 92 ? 11.767 0.711 5.938 1.00 88.31 92 HIS A O 1
ATOM 752 N N . ARG A 1 93 ? 9.997 0.951 7.298 1.00 90.06 93 ARG A N 1
ATOM 753 C CA . ARG A 1 93 ? 9.110 0.094 6.495 1.00 90.06 93 ARG A CA 1
ATOM 754 C C . ARG A 1 93 ? 8.968 0.592 5.055 1.00 90.06 93 ARG A C 1
ATOM 756 O O . ARG A 1 93 ? 8.898 -0.215 4.133 1.00 90.06 93 ARG A O 1
ATOM 763 N N . LYS A 1 94 ? 8.953 1.913 4.835 1.00 90.69 94 LYS A N 1
ATOM 764 C CA . LYS A 1 94 ? 8.979 2.490 3.482 1.00 90.69 94 LYS A CA 1
ATOM 765 C C . LYS A 1 94 ? 10.288 2.191 2.752 1.00 90.69 94 LYS A C 1
ATOM 767 O O . LYS A 1 94 ? 10.243 1.895 1.563 1.00 90.69 94 LYS A O 1
ATOM 772 N N . MET A 1 95 ? 11.434 2.286 3.429 1.00 88.75 95 MET A N 1
ATOM 773 C CA . MET A 1 95 ? 12.725 1.958 2.814 1.00 88.75 95 MET A CA 1
ATOM 774 C C . MET A 1 95 ? 12.789 0.480 2.425 1.00 88.75 95 MET A C 1
ATOM 776 O O . MET A 1 95 ? 13.163 0.177 1.294 1.00 88.75 95 MET A O 1
ATOM 780 N N . ASP A 1 96 ? 12.345 -0.416 3.306 1.00 90.56 96 ASP A N 1
ATOM 781 C CA . ASP A 1 96 ? 12.280 -1.854 3.028 1.00 90.56 96 ASP A CA 1
ATOM 782 C C . ASP A 1 96 ? 11.370 -2.152 1.831 1.00 90.56 96 ASP A C 1
ATOM 784 O O . ASP A 1 96 ? 11.731 -2.920 0.939 1.00 90.56 96 ASP A O 1
ATOM 788 N N . PHE A 1 97 ? 10.212 -1.488 1.765 1.00 90.81 97 PHE A N 1
ATOM 789 C CA . PHE A 1 97 ? 9.296 -1.600 0.632 1.00 90.81 97 PHE A CA 1
ATOM 790 C C . PHE A 1 97 ? 9.948 -1.164 -0.688 1.00 90.81 97 PHE A C 1
ATOM 792 O O . PHE A 1 97 ? 9.817 -1.860 -1.699 1.00 90.81 97 PHE A O 1
ATOM 799 N N . PHE A 1 98 ? 10.676 -0.043 -0.690 1.00 91.06 98 PHE A N 1
ATOM 800 C CA . PHE A 1 98 ? 11.393 0.426 -1.877 1.00 91.06 98 PHE A CA 1
ATOM 801 C C . PHE A 1 98 ? 12.454 -0.574 -2.335 1.00 91.06 98 PHE A C 1
ATOM 803 O O . PHE A 1 98 ? 12.510 -0.890 -3.521 1.00 91.06 98 PHE A O 1
ATOM 810 N N . ILE A 1 99 ? 13.244 -1.119 -1.406 1.00 87.81 99 ILE A N 1
ATOM 811 C CA . ILE A 1 99 ? 14.270 -2.125 -1.712 1.00 87.81 99 ILE A CA 1
ATOM 812 C C . ILE A 1 99 ? 13.632 -3.387 -2.296 1.00 87.81 99 ILE A C 1
ATOM 814 O O . ILE A 1 99 ? 14.070 -3.859 -3.343 1.00 87.81 99 ILE A O 1
ATOM 818 N N . SER A 1 100 ? 12.586 -3.910 -1.649 1.00 87.56 100 SER A N 1
ATOM 819 C CA . SER A 1 100 ? 11.883 -5.112 -2.109 1.00 87.56 100 SER A CA 1
ATOM 820 C C . SER A 1 100 ? 11.327 -4.928 -3.518 1.00 87.56 100 SER A C 1
ATOM 822 O O . SER A 1 100 ? 11.527 -5.782 -4.373 1.00 87.56 100 SER A O 1
ATOM 824 N N . THR A 1 101 ? 10.670 -3.795 -3.778 1.00 86.31 101 THR A N 1
ATOM 825 C CA . THR A 1 101 ? 10.025 -3.556 -5.076 1.00 86.31 101 THR A CA 1
ATOM 826 C C . THR A 1 101 ? 11.053 -3.373 -6.191 1.00 86.31 101 THR A C 1
ATOM 828 O O . THR A 1 101 ? 10.861 -3.878 -7.293 1.00 86.31 101 THR A O 1
ATOM 831 N N . VAL A 1 102 ? 12.173 -2.696 -5.908 1.00 88.12 102 VAL A N 1
ATOM 832 C CA . VAL A 1 102 ? 13.302 -2.610 -6.847 1.00 88.12 102 VAL A CA 1
ATOM 833 C C . VAL A 1 102 ? 13.847 -4.000 -7.163 1.00 88.12 102 VAL A C 1
ATOM 835 O O . VAL A 1 102 ? 14.043 -4.311 -8.335 1.00 88.12 102 VAL A O 1
ATOM 838 N N . GLY A 1 103 ? 14.048 -4.842 -6.145 1.00 84.81 103 GLY A N 1
ATOM 839 C CA . GLY A 1 103 ? 14.481 -6.228 -6.332 1.00 84.81 103 GLY A CA 1
ATOM 840 C C . GLY A 1 103 ? 13.545 -7.002 -7.258 1.00 84.81 103 GLY A C 1
ATOM 841 O O . GLY A 1 103 ? 13.998 -7.570 -8.248 1.00 84.81 103 GLY A O 1
ATOM 842 N N . ASP A 1 104 ? 12.237 -6.937 -7.003 1.00 82.19 104 ASP A N 1
ATOM 843 C CA . ASP A 1 104 ? 11.225 -7.634 -7.804 1.00 82.19 104 ASP A CA 1
ATOM 844 C C . ASP A 1 104 ? 11.209 -7.181 -9.273 1.00 82.19 104 ASP A C 1
ATOM 846 O O . ASP A 1 104 ? 11.036 -8.003 -10.176 1.00 82.19 104 ASP A O 1
ATOM 850 N N . VAL A 1 105 ? 11.380 -5.881 -9.535 1.00 82.19 105 VAL A N 1
ATOM 851 C CA . VAL A 1 105 ? 11.422 -5.337 -10.904 1.00 82.19 105 VAL A CA 1
ATOM 852 C C . VAL A 1 105 ? 12.708 -5.745 -11.623 1.00 82.19 105 VAL A C 1
ATOM 854 O O . VAL A 1 105 ? 12.651 -6.113 -12.796 1.00 82.19 105 VAL A O 1
ATOM 857 N N . LEU A 1 106 ? 13.854 -5.714 -10.936 1.00 79.75 106 LEU A N 1
ATOM 858 C CA . LEU A 1 106 ? 15.144 -6.092 -11.519 1.00 79.75 106 LEU A CA 1
ATOM 859 C C . LEU A 1 106 ? 15.210 -7.591 -11.839 1.00 79.75 106 LEU A C 1
ATOM 861 O O . LEU A 1 106 ? 15.624 -7.944 -12.937 1.00 79.75 106 LEU A O 1
ATOM 865 N N . THR A 1 107 ? 14.734 -8.468 -10.948 1.00 76.81 107 THR A N 1
ATOM 866 C CA . THR A 1 107 ? 14.718 -9.925 -11.187 1.00 76.81 107 THR A CA 1
ATOM 867 C C . THR A 1 107 ? 13.789 -10.331 -12.334 1.00 76.81 107 THR A C 1
ATOM 869 O O . THR A 1 107 ? 14.018 -11.348 -12.974 1.00 76.81 107 THR A O 1
ATOM 872 N N . LYS A 1 108 ? 12.744 -9.550 -12.631 1.00 68.88 108 LYS A N 1
ATOM 873 C CA . LYS A 1 108 ? 11.874 -9.786 -13.799 1.00 68.88 108 LYS A CA 1
ATOM 874 C C . LYS A 1 108 ? 12.486 -9.332 -15.129 1.00 68.88 108 LYS A C 1
ATOM 876 O O . LYS A 1 108 ? 11.908 -9.616 -16.176 1.00 68.88 108 LYS A O 1
ATOM 881 N N . ASN A 1 109 ? 13.579 -8.573 -15.086 1.00 57.47 109 ASN A N 1
ATOM 882 C CA . ASN A 1 109 ? 14.279 -8.065 -16.265 1.00 57.47 109 ASN A CA 1
ATOM 883 C C . ASN A 1 109 ? 15.429 -8.992 -16.719 1.00 57.47 109 ASN A C 1
ATOM 885 O O . ASN A 1 109 ? 15.992 -8.763 -17.789 1.00 57.47 109 ASN A O 1
ATOM 889 N N . GLU A 1 110 ? 15.770 -10.011 -15.918 1.00 49.22 110 GLU A N 1
ATOM 890 C CA . GLU A 1 110 ? 16.679 -11.123 -16.262 1.00 49.22 110 GLU A CA 1
ATOM 891 C C . GLU A 1 110 ? 15.923 -12.293 -16.914 1.00 49.22 110 GLU A C 1
ATOM 893 O O . GLU A 1 110 ? 16.487 -12.898 -17.857 1.00 49.22 110 GLU A O 1
#

pLDDT: mean 78.37, std 21.58, range [36.12, 98.12]